Protein AF-A0A949UKS9-F1 (afdb_monomer_lite)

Sequence (169 aa):
MEDEPIAPLVGASVWENKLFEHLTHHAALEGEILAEYVSTAENTESKAMAYLVNLLVEDERRHHRYFHDLALSLKTDAELSSEDPVVPRLDFRKADSEELLAVTERLLQHEKDDAAELKDLRKEIRDLEDTTLWGLLVDIMIRDTEKHMEILKFVVHHAKPERHLFHKS

Foldseek 3Di:
DCDDQDDQADQADPVLNVLLCVLSVVLVVLVVVLVVLCVCLVPDPDPVSVVVSVVVSVVSVVVSVVSVQVSQQSRCVNVVPPDARSPHDDDLQVDPLVVQLVVLVVVLVVLVVVLVVLVVVLVVCVVCVVPDCVNVVSVVVNVVSVVSNVVSVVSNVSSDDDPPPPPDD

Structure (mmCIF, N/CA/C/O backbone):
data_AF-A0A949UKS9-F1
#
_entry.id   AF-A0A949UKS9-F1
#
loop_
_atom_site.group_PDB
_atom_site.id
_atom_site.type_symbol
_atom_site.label_atom_id
_atom_site.label_alt_id
_atom_site.label_comp_id
_atom_site.label_asym_id
_atom_site.label_entity_id
_atom_site.label_seq_id
_atom_site.pdbx_PDB_ins_code
_atom_site.Cartn_x
_atom_site.Cartn_y
_atom_site.Cartn_z
_atom_site.occupancy
_atom_site.B_iso_or_equiv
_atom_site.auth_seq_id
_atom_site.auth_comp_id
_atom_site.auth_asym_id
_atom_site.auth_atom_id
_atom_site.pdbx_PDB_model_num
ATOM 1 N N . MET A 1 1 ? 11.963 11.605 8.282 1.00 56.66 1 MET A N 1
ATOM 2 C CA . MET A 1 1 ? 12.389 10.971 7.022 1.00 56.66 1 MET A CA 1
ATOM 3 C C . MET A 1 1 ? 13.232 12.009 6.338 1.00 56.66 1 MET A C 1
ATOM 5 O O . MET A 1 1 ? 12.740 13.110 6.148 1.00 56.66 1 MET A O 1
ATOM 9 N N . GLU A 1 2 ? 14.504 11.715 6.127 1.00 56.03 2 GLU A N 1
ATOM 10 C CA . GLU A 1 2 ? 15.409 12.601 5.399 1.00 56.03 2 GLU A CA 1
ATOM 11 C C . GLU A 1 2 ? 15.761 11.868 4.111 1.00 56.03 2 GLU A C 1
ATOM 13 O O . GLU A 1 2 ? 16.813 11.244 4.013 1.00 56.03 2 GLU A O 1
ATOM 18 N N . ASP A 1 3 ? 14.821 11.861 3.167 1.00 65.38 3 ASP A N 1
ATOM 19 C CA . ASP A 1 3 ? 15.149 11.474 1.801 1.00 65.38 3 ASP A CA 1
ATOM 20 C C . ASP A 1 3 ? 15.895 12.659 1.177 1.00 65.38 3 ASP A C 1
ATOM 22 O O . ASP A 1 3 ? 15.483 13.818 1.321 1.00 65.38 3 ASP A O 1
ATOM 26 N N . GLU A 1 4 ? 17.048 12.397 0.557 1.00 70.88 4 GLU A N 1
ATOM 27 C CA . GLU A 1 4 ? 17.809 13.462 -0.091 1.00 70.88 4 GLU A CA 1
ATOM 28 C C . GLU A 1 4 ? 16.982 14.075 -1.232 1.00 70.88 4 GLU A C 1
ATOM 30 O O . GLU A 1 4 ? 16.359 13.348 -2.012 1.00 70.88 4 GLU A O 1
ATOM 35 N N . PRO A 1 5 ? 16.979 15.412 -1.378 1.00 76.00 5 PRO A N 1
ATOM 36 C CA . PRO A 1 5 ? 16.249 16.058 -2.455 1.00 76.00 5 PRO A CA 1
ATOM 37 C C . PRO A 1 5 ? 16.768 15.575 -3.814 1.00 76.00 5 PRO A C 1
ATOM 39 O O . PRO A 1 5 ? 17.945 15.743 -4.146 1.00 76.00 5 PRO A O 1
ATOM 42 N N . ILE A 1 6 ? 15.874 14.998 -4.622 1.00 82.88 6 ILE A N 1
ATOM 43 C CA . ILE A 1 6 ? 16.227 14.477 -5.944 1.00 82.88 6 ILE A CA 1
ATOM 44 C C . ILE A 1 6 ? 16.584 15.649 -6.866 1.00 82.88 6 ILE A C 1
ATOM 46 O O . ILE A 1 6 ? 15.793 16.572 -7.072 1.00 82.88 6 ILE A O 1
ATOM 50 N N . ALA A 1 7 ? 17.782 15.604 -7.452 1.00 84.88 7 ALA A N 1
ATOM 51 C CA . ALA A 1 7 ? 18.236 16.626 -8.388 1.00 84.88 7 ALA A CA 1
ATOM 52 C C . ALA A 1 7 ? 17.306 16.727 -9.620 1.00 84.88 7 ALA A C 1
ATOM 54 O O . ALA A 1 7 ? 16.853 15.685 -10.112 1.00 84.88 7 ALA A O 1
ATOM 55 N N . PRO A 1 8 ? 17.085 17.938 -10.176 1.00 85.56 8 PRO A N 1
ATOM 56 C CA . PRO A 1 8 ? 16.239 18.143 -11.352 1.00 85.56 8 PRO A CA 1
ATOM 57 C C . PRO A 1 8 ? 16.613 17.243 -12.533 1.00 85.56 8 PRO A C 1
ATOM 59 O O . PRO A 1 8 ? 17.776 16.854 -12.683 1.00 85.56 8 PRO A O 1
ATOM 62 N N . LEU A 1 9 ? 15.631 16.944 -13.383 1.00 88.56 9 LEU A N 1
ATOM 63 C CA . LEU A 1 9 ? 15.843 16.135 -14.580 1.00 88.56 9 LEU A CA 1
ATOM 64 C C . LEU A 1 9 ? 16.712 16.861 -15.615 1.00 88.56 9 LEU A C 1
ATOM 66 O O . LEU A 1 9 ? 16.484 18.033 -15.928 1.00 88.56 9 LEU A O 1
ATOM 70 N N . VAL A 1 10 ? 17.667 16.142 -16.207 1.00 87.12 10 VAL A N 1
ATOM 71 C CA . VAL A 1 10 ? 18.475 16.626 -17.337 1.00 87.12 10 VAL A CA 1
ATOM 72 C C . VAL A 1 10 ? 17.980 16.004 -18.642 1.00 87.12 10 VAL A C 1
ATOM 74 O O . VAL A 1 10 ? 17.824 14.797 -18.744 1.00 87.12 10 VAL A O 1
ATOM 77 N N . GLY A 1 11 ? 17.738 16.822 -19.671 1.00 83.06 11 GLY A N 1
ATOM 78 C CA . GLY A 1 11 ? 17.333 16.324 -20.997 1.00 83.06 11 GLY A CA 1
ATOM 79 C C . GLY A 1 11 ? 15.872 15.868 -21.115 1.00 83.06 11 GLY A C 1
ATOM 80 O O . GLY A 1 11 ? 15.457 15.458 -22.196 1.00 83.06 11 GLY A O 1
ATOM 81 N N . ALA A 1 12 ? 15.087 16.003 -20.044 1.00 85.75 12 ALA A N 1
ATOM 82 C CA . ALA A 1 12 ? 13.675 15.638 -19.995 1.00 85.75 12 ALA A CA 1
ATOM 83 C C . ALA A 1 12 ? 12.770 16.527 -20.865 1.00 85.75 12 ALA A C 1
ATOM 85 O O . ALA A 1 12 ? 12.950 17.744 -20.989 1.00 85.75 12 ALA A O 1
ATOM 86 N N . SER A 1 13 ? 11.716 15.916 -21.396 1.00 89.31 13 SER A N 1
ATOM 87 C CA . SER A 1 13 ? 10.590 16.589 -22.033 1.00 89.31 13 SER A CA 1
ATOM 88 C C . SER A 1 13 ? 9.799 17.459 -21.045 1.00 89.31 13 SER A C 1
ATOM 90 O O . SER A 1 13 ? 9.906 17.356 -19.822 1.00 89.31 13 SER A O 1
ATOM 92 N N . VAL A 1 14 ? 8.937 18.331 -21.578 1.00 88.88 14 VAL A N 1
ATOM 93 C CA . VAL A 1 14 ? 8.053 19.185 -20.759 1.00 88.88 14 VAL A CA 1
ATOM 94 C C . VAL A 1 14 ? 7.095 18.353 -19.901 1.00 88.88 14 VAL A C 1
ATOM 96 O O . VAL A 1 14 ? 6.750 18.761 -18.795 1.00 88.88 14 VAL A O 1
ATOM 99 N N . TRP A 1 15 ? 6.643 17.205 -20.407 1.00 92.50 15 TRP A N 1
ATOM 100 C CA . TRP A 1 15 ? 5.737 16.331 -19.668 1.00 92.50 15 TRP A CA 1
ATOM 101 C C . TRP A 1 15 ? 6.458 15.616 -18.517 1.00 92.50 15 TRP A C 1
ATOM 103 O O . TRP A 1 15 ? 5.952 15.646 -17.399 1.00 92.50 15 TRP A O 1
ATOM 113 N N . GLU A 1 16 ? 7.656 15.075 -18.757 1.00 90.69 16 GLU A N 1
ATOM 114 C CA . GLU A 1 16 ? 8.474 14.427 -17.717 1.00 90.69 16 GLU A CA 1
ATOM 115 C C . GLU A 1 16 ? 8.837 15.410 -16.602 1.00 90.69 16 GLU A C 1
ATOM 117 O O . GLU A 1 16 ? 8.679 15.085 -15.432 1.00 90.69 16 GLU A O 1
ATOM 122 N N . ASN A 1 17 ? 9.217 16.647 -16.943 1.00 90.00 17 ASN A N 1
ATOM 123 C CA . ASN A 1 17 ? 9.488 17.679 -15.939 1.00 90.00 17 ASN A CA 1
ATOM 124 C C . ASN A 1 17 ? 8.259 17.999 -15.074 1.00 90.00 17 ASN A C 1
ATOM 126 O O . ASN A 1 17 ? 8.383 18.105 -13.858 1.00 90.00 17 ASN A O 1
ATOM 130 N N . LYS A 1 18 ? 7.065 18.110 -15.675 1.00 90.94 18 LYS A N 1
ATOM 131 C CA . LYS A 1 18 ? 5.820 18.349 -14.922 1.00 90.94 18 LYS A CA 1
ATOM 132 C C . LYS A 1 18 ? 5.459 17.182 -14.011 1.00 90.94 18 LYS A C 1
ATOM 134 O O . LYS A 1 18 ? 4.993 17.400 -12.897 1.00 90.94 18 LYS A O 1
ATOM 139 N N . LEU A 1 19 ? 5.638 15.953 -14.492 1.00 91.31 19 LEU A N 1
ATOM 140 C CA . LEU A 1 19 ? 5.386 14.763 -13.690 1.00 91.31 19 LEU A CA 1
ATOM 141 C C . LEU A 1 19 ? 6.377 14.684 -12.522 1.00 91.31 19 LEU A C 1
ATOM 143 O O . LEU A 1 19 ? 5.959 14.486 -11.388 1.00 91.31 19 LEU A O 1
ATOM 147 N N . PHE A 1 20 ? 7.663 14.914 -12.779 1.00 91.75 20 PHE A N 1
ATOM 148 C CA . PHE A 1 20 ? 8.707 14.933 -11.758 1.00 91.75 20 PHE A CA 1
ATOM 149 C C . PHE A 1 20 ? 8.462 16.000 -10.688 1.00 91.75 20 PHE A C 1
ATOM 151 O O . PHE A 1 20 ? 8.540 15.708 -9.496 1.00 91.75 20 PHE A O 1
ATOM 158 N N . GLU A 1 21 ? 8.109 17.220 -11.099 1.00 91.19 21 GLU A N 1
ATOM 159 C CA . GLU A 1 21 ? 7.740 18.299 -10.180 1.00 91.19 21 GLU A CA 1
ATOM 160 C C . GLU A 1 21 ? 6.537 17.898 -9.319 1.00 91.19 21 GLU A C 1
ATOM 162 O O . GLU A 1 21 ? 6.561 18.086 -8.108 1.00 91.19 21 GLU A O 1
ATOM 167 N N . HIS A 1 22 ? 5.512 17.278 -9.909 1.00 90.56 22 HIS A N 1
ATOM 168 C CA . HIS A 1 22 ? 4.351 16.816 -9.154 1.00 90.56 22 HIS A CA 1
ATOM 169 C C . HIS A 1 22 ? 4.709 15.749 -8.107 1.00 90.56 22 HIS A C 1
ATOM 171 O O . HIS A 1 22 ? 4.292 15.874 -6.957 1.00 90.56 22 HIS A O 1
ATOM 177 N N . LEU A 1 23 ? 5.497 14.735 -8.483 1.00 90.69 23 LEU A N 1
ATOM 178 C CA . LEU A 1 23 ? 5.912 13.650 -7.583 1.00 90.69 23 LEU A CA 1
ATOM 179 C C . LEU A 1 23 ? 6.774 14.178 -6.423 1.00 90.69 23 LEU A C 1
ATOM 181 O O . LEU A 1 23 ? 6.521 13.857 -5.263 1.00 90.69 23 LEU A O 1
ATOM 185 N N . THR A 1 24 ? 7.760 15.025 -6.727 1.00 87.62 24 THR A N 1
ATOM 186 C CA . THR A 1 24 ? 8.683 15.587 -5.723 1.00 87.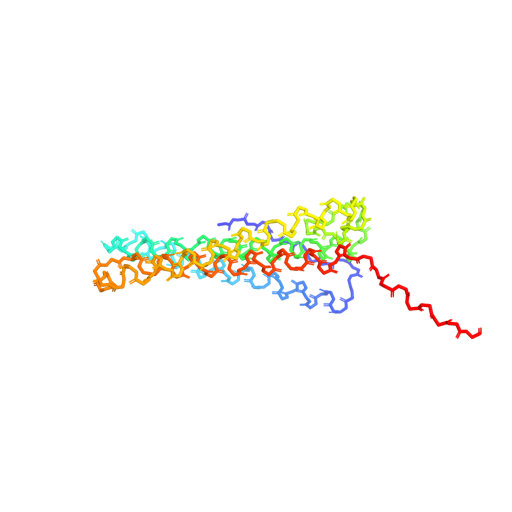62 24 THR A CA 1
ATOM 187 C C . THR A 1 24 ? 8.013 16.624 -4.823 1.00 87.62 24 THR A C 1
ATOM 189 O O . THR A 1 24 ? 8.286 16.661 -3.624 1.00 87.62 24 THR A O 1
ATOM 192 N N . HIS A 1 25 ? 7.094 17.431 -5.360 1.00 86.62 25 HIS A N 1
ATOM 193 C CA . HIS A 1 25 ? 6.316 18.377 -4.564 1.00 86.62 25 HIS A CA 1
ATOM 194 C C . HIS A 1 25 ? 5.372 17.666 -3.591 1.00 86.62 25 HIS A C 1
ATOM 196 O O . HIS A 1 25 ? 5.279 18.068 -2.434 1.00 86.62 25 HIS A O 1
ATOM 202 N N . HIS A 1 26 ? 4.699 16.600 -4.037 1.00 82.56 26 HIS A N 1
ATOM 203 C CA . HIS A 1 26 ? 3.818 15.815 -3.174 1.00 82.56 26 HIS A CA 1
ATOM 204 C C . HIS A 1 26 ? 4.592 15.187 -2.010 1.00 82.56 26 HIS A C 1
ATOM 206 O O . HIS A 1 26 ? 4.227 15.396 -0.856 1.00 82.56 26 HIS A O 1
ATOM 212 N N . ALA A 1 27 ? 5.720 14.533 -2.309 1.00 79.81 27 ALA A N 1
ATOM 213 C CA . ALA A 1 27 ? 6.590 13.940 -1.299 1.00 79.81 27 ALA A CA 1
ATOM 214 C C . ALA A 1 27 ? 7.070 14.974 -0.258 1.00 79.81 27 ALA A C 1
ATOM 216 O O . ALA A 1 27 ? 7.097 14.684 0.938 1.00 79.81 27 ALA A O 1
ATOM 217 N N . ALA A 1 28 ? 7.403 16.197 -0.686 1.00 79.25 28 ALA A N 1
ATOM 218 C CA . ALA A 1 28 ? 7.820 17.265 0.223 1.00 79.25 28 ALA A CA 1
ATOM 219 C C . ALA A 1 28 ? 6.689 17.729 1.163 1.00 79.25 28 ALA A C 1
ATOM 221 O O . ALA A 1 28 ? 6.927 17.901 2.359 1.00 79.25 28 ALA A O 1
ATOM 222 N N . LEU A 1 29 ? 5.465 17.900 0.648 1.00 79.94 29 LEU A N 1
ATOM 223 C CA . LEU A 1 29 ? 4.307 18.323 1.448 1.00 79.94 29 LEU A CA 1
ATOM 224 C C . LEU A 1 29 ? 3.872 17.266 2.473 1.00 79.94 29 LEU A C 1
ATOM 226 O O . LEU A 1 29 ? 3.506 17.611 3.597 1.00 79.94 29 LEU A O 1
ATOM 230 N N . GLU A 1 30 ? 3.935 15.982 2.114 1.00 78.38 30 GLU A N 1
ATOM 231 C CA . GLU A 1 30 ? 3.616 14.880 3.032 1.00 78.38 30 GLU A CA 1
ATOM 232 C C . GLU A 1 30 ? 4.521 14.890 4.274 1.00 78.38 30 GLU A C 1
ATOM 234 O O . GLU A 1 30 ? 4.062 14.603 5.381 1.00 78.38 30 GLU A O 1
ATOM 239 N N . GLY A 1 31 ? 5.793 15.281 4.123 1.00 73.88 31 GLY A N 1
ATOM 240 C CA . GLY A 1 31 ? 6.743 15.373 5.234 1.00 73.88 31 GLY A CA 1
ATOM 241 C C . GLY A 1 31 ? 6.323 16.361 6.329 1.00 73.88 31 GLY A C 1
ATOM 242 O O . GLY A 1 31 ? 6.536 16.087 7.513 1.00 73.88 31 GLY A O 1
ATOM 243 N N . GLU A 1 32 ? 5.689 17.476 5.955 1.00 75.56 32 GLU A N 1
ATOM 244 C CA . GLU A 1 32 ? 5.207 18.491 6.901 1.00 75.56 32 GLU A CA 1
ATOM 245 C C . GLU A 1 32 ? 4.006 17.980 7.710 1.00 75.56 32 GLU A C 1
ATOM 247 O O . GLU A 1 32 ? 3.987 18.096 8.937 1.00 75.56 32 GLU A O 1
ATOM 252 N N . ILE A 1 33 ? 3.042 17.340 7.042 1.00 80.12 33 ILE A N 1
ATOM 253 C CA . ILE A 1 33 ? 1.844 16.769 7.681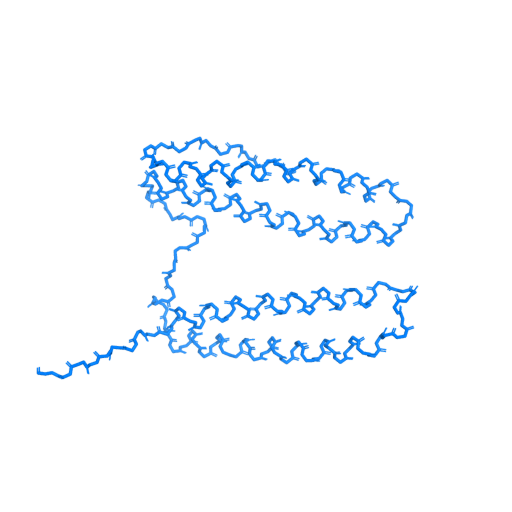 1.00 80.12 33 ILE A CA 1
ATOM 254 C C . ILE A 1 33 ? 2.220 15.585 8.585 1.00 80.12 33 ILE A C 1
ATOM 256 O O . ILE A 1 33 ? 1.678 15.419 9.680 1.00 80.12 33 ILE A O 1
ATOM 260 N N . LEU A 1 34 ? 3.200 14.776 8.179 1.00 82.81 34 LEU A N 1
ATOM 261 C CA . LEU A 1 34 ? 3.647 13.627 8.962 1.00 82.81 34 LEU A CA 1
ATOM 262 C C . LEU A 1 34 ? 4.250 14.035 10.314 1.00 82.81 34 LEU A C 1
ATOM 264 O O . LEU A 1 34 ? 4.070 13.325 11.305 1.00 82.81 34 LEU A O 1
ATOM 268 N N . ALA A 1 35 ? 4.939 15.178 10.376 1.00 84.94 35 ALA A N 1
ATOM 269 C CA . ALA A 1 35 ? 5.469 15.708 11.631 1.00 84.94 35 ALA A CA 1
ATOM 270 C C . ALA A 1 35 ? 4.344 16.058 12.622 1.00 84.94 35 ALA A C 1
ATOM 272 O O . ALA A 1 35 ? 4.476 15.805 13.823 1.00 84.94 35 ALA A O 1
ATOM 273 N N . GLU A 1 36 ? 3.218 16.576 12.125 1.00 87.38 36 GLU A N 1
ATOM 274 C CA . GLU A 1 36 ? 2.032 16.860 12.937 1.00 87.38 36 GLU A CA 1
ATOM 275 C C . GLU A 1 36 ? 1.394 15.573 13.478 1.00 87.38 36 GLU A C 1
ATOM 277 O O . GLU A 1 36 ? 1.082 15.494 14.672 1.00 87.38 36 GLU A O 1
ATOM 282 N N . TYR A 1 37 ? 1.270 14.531 12.649 1.00 89.56 37 TYR A N 1
ATOM 283 C CA . TYR A 1 37 ? 0.790 13.224 13.102 1.00 89.56 37 TYR A CA 1
ATOM 284 C C . TYR A 1 37 ? 1.701 12.616 14.172 1.00 89.56 37 TYR A C 1
ATOM 286 O O . TYR A 1 37 ? 1.220 12.232 15.238 1.00 89.56 37 TYR A O 1
ATOM 294 N N . VAL A 1 38 ? 3.018 12.583 13.948 1.00 89.50 38 VAL A N 1
ATOM 295 C CA . VAL A 1 38 ? 3.969 12.039 14.933 1.00 89.50 38 VAL A CA 1
ATOM 296 C C . VAL A 1 38 ? 3.876 12.799 16.258 1.00 89.50 38 VAL A C 1
ATOM 298 O O . VAL A 1 38 ? 3.686 12.182 17.304 1.00 89.50 38 VAL A O 1
ATOM 301 N N . SER A 1 39 ? 3.897 14.133 16.213 1.00 92.06 39 SER A N 1
ATOM 302 C CA . SER A 1 39 ? 3.744 14.969 17.409 1.00 92.06 39 SER A CA 1
ATOM 303 C C . SER A 1 39 ? 2.419 14.704 18.134 1.00 92.06 39 SER A C 1
ATOM 305 O O . SER A 1 39 ? 2.380 14.611 19.362 1.00 92.06 39 SER A O 1
ATOM 307 N N . THR A 1 40 ? 1.324 14.520 17.393 1.00 91.75 40 THR A N 1
ATOM 308 C CA . THR A 1 40 ? 0.011 14.196 17.968 1.00 91.75 40 THR A CA 1
ATOM 309 C C . THR A 1 40 ? 0.029 12.845 18.685 1.00 91.75 40 THR A C 1
ATOM 311 O O . THR A 1 40 ? -0.516 12.732 19.784 1.00 91.75 40 THR A O 1
ATOM 314 N N . ALA A 1 41 ? 0.665 11.826 18.100 1.00 92.38 41 ALA A N 1
ATOM 315 C CA . ALA A 1 41 ? 0.776 10.502 18.708 1.00 92.38 41 ALA A CA 1
ATOM 316 C C . ALA A 1 41 ? 1.643 10.503 19.977 1.00 92.38 41 ALA A C 1
ATOM 318 O O . ALA A 1 41 ? 1.323 9.796 20.931 1.00 92.38 41 ALA A O 1
ATOM 319 N N . GLU A 1 42 ? 2.714 11.299 20.003 1.00 92.94 42 GLU A N 1
ATOM 320 C CA . GLU A 1 42 ? 3.635 11.394 21.143 1.00 92.94 42 GLU A CA 1
ATOM 321 C C . GLU A 1 42 ? 3.053 12.180 22.325 1.00 92.94 42 GLU A C 1
ATOM 323 O O . GLU A 1 42 ? 3.339 11.861 23.479 1.00 92.94 42 GLU A O 1
ATOM 328 N N . ASN A 1 43 ? 2.226 13.194 22.051 1.00 95.25 43 ASN A N 1
ATOM 329 C CA . ASN A 1 43 ? 1.734 14.123 23.072 1.00 95.25 43 ASN A CA 1
ATOM 330 C C . ASN A 1 43 ? 0.311 13.825 23.571 1.00 95.25 43 ASN A C 1
ATOM 332 O O . ASN A 1 43 ? -0.169 14.489 24.490 1.00 95.25 43 ASN A O 1
ATOM 336 N N . THR A 1 44 ? -0.396 12.858 22.981 1.00 95.19 44 THR A N 1
ATOM 3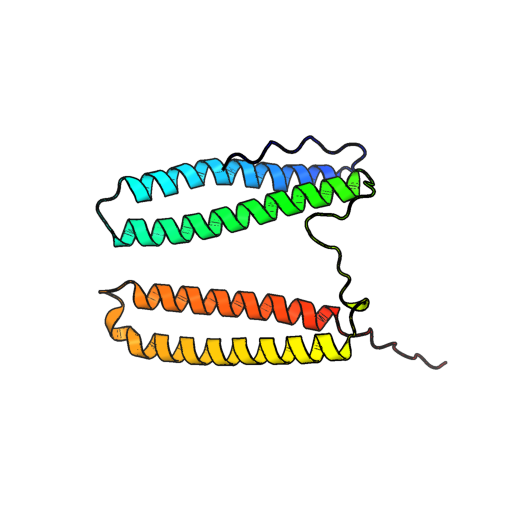37 C CA . THR A 1 44 ? -1.757 12.508 23.411 1.00 95.19 44 THR A CA 1
ATOM 338 C C . THR A 1 44 ? -1.763 11.554 24.608 1.00 95.19 44 THR A C 1
ATOM 340 O O . THR A 1 44 ? -1.035 10.566 24.650 1.00 95.19 44 THR A O 1
ATOM 343 N N . GLU A 1 45 ? -2.651 11.791 25.577 1.00 95.75 45 GLU A N 1
ATOM 344 C CA . GLU A 1 45 ? -2.898 10.846 26.679 1.00 95.75 45 GLU A CA 1
ATOM 345 C C . GLU A 1 45 ? -3.778 9.655 26.245 1.00 95.75 45 GLU A C 1
ATOM 347 O O . GLU A 1 45 ? -3.850 8.626 26.926 1.00 95.75 45 GLU A O 1
ATOM 352 N N . SER A 1 46 ? -4.460 9.769 25.098 1.00 96.69 46 SER A N 1
ATOM 353 C CA . SER A 1 46 ? -5.331 8.717 24.577 1.00 96.69 46 SER A CA 1
ATOM 354 C C . SER A 1 46 ? -4.522 7.652 23.841 1.00 96.69 46 SER A C 1
ATOM 356 O O . SER A 1 46 ? -4.107 7.838 22.698 1.00 96.69 46 SER A O 1
ATOM 358 N N . LYS A 1 47 ? -4.373 6.476 24.461 1.00 94.81 47 LYS A N 1
ATOM 359 C CA . LYS A 1 47 ? -3.706 5.317 23.838 1.00 94.81 47 LYS A CA 1
ATOM 360 C C . LYS A 1 47 ? -4.358 4.892 22.521 1.00 94.81 47 LYS A C 1
ATOM 362 O O . LYS A 1 47 ? -3.659 4.469 21.609 1.00 94.81 47 LYS A O 1
ATOM 367 N N . ALA A 1 48 ? -5.684 5.009 22.425 1.00 93.75 48 ALA A N 1
ATOM 368 C CA . ALA A 1 48 ? -6.414 4.703 21.200 1.00 93.75 48 ALA A CA 1
ATOM 369 C C . ALA A 1 48 ? -6.062 5.697 20.084 1.00 93.75 48 ALA A C 1
ATOM 371 O O . ALA A 1 48 ? -5.790 5.277 18.965 1.00 93.75 48 ALA A O 1
ATOM 372 N N . MET A 1 49 ? -5.992 6.995 20.401 1.00 93.81 49 MET A N 1
ATOM 373 C CA . MET A 1 49 ? -5.580 8.017 19.435 1.00 93.81 49 MET A CA 1
ATOM 374 C C . MET A 1 49 ? -4.135 7.797 18.983 1.00 93.81 49 MET A C 1
ATOM 376 O O . MET A 1 49 ? -3.881 7.745 17.786 1.00 93.81 49 MET A O 1
ATOM 380 N N . ALA A 1 50 ? -3.205 7.596 19.922 1.00 96.12 50 ALA A N 1
ATOM 381 C CA . ALA A 1 50 ? -1.807 7.322 19.594 1.00 96.12 50 ALA A CA 1
ATOM 382 C C . ALA A 1 50 ? -1.670 6.094 18.681 1.00 96.12 50 ALA A C 1
ATOM 384 O O . ALA A 1 50 ? -0.912 6.116 17.716 1.00 96.12 50 ALA A O 1
ATOM 385 N N . TYR A 1 51 ? -2.429 5.031 18.952 1.00 95.69 51 TYR A N 1
ATOM 386 C CA . TYR A 1 51 ? -2.428 3.831 18.122 1.00 95.69 51 TYR A CA 1
ATOM 387 C C . TYR A 1 51 ? -2.918 4.111 16.692 1.00 95.69 51 TYR A C 1
ATOM 389 O O . TYR A 1 51 ? -2.229 3.766 15.738 1.00 95.69 51 TYR A O 1
ATOM 397 N N . LEU A 1 52 ? -4.063 4.784 16.532 1.00 95.31 52 LEU A N 1
ATOM 398 C CA . LEU A 1 52 ? -4.618 5.089 15.208 1.00 95.31 52 LEU A CA 1
ATOM 399 C C . LEU A 1 52 ? -3.732 6.036 14.400 1.00 95.31 52 LEU A C 1
ATOM 401 O O . LEU A 1 52 ? -3.546 5.832 13.205 1.00 95.31 52 LEU A O 1
ATOM 405 N N . VAL A 1 53 ? -3.155 7.049 15.045 1.00 95.31 53 VAL A N 1
ATOM 406 C CA . VAL A 1 53 ? -2.242 7.974 14.368 1.00 95.31 53 VAL A CA 1
ATOM 407 C C . VAL A 1 53 ? -0.980 7.253 13.899 1.00 95.31 53 VAL A C 1
ATOM 409 O O . VAL A 1 53 ? -0.506 7.526 12.802 1.00 95.31 53 VAL A O 1
ATOM 412 N N . ASN A 1 54 ? -0.465 6.288 14.665 1.00 94.44 54 ASN A N 1
ATOM 413 C CA . ASN A 1 54 ? 0.676 5.490 14.219 1.00 94.44 54 ASN A CA 1
ATOM 414 C C . ASN A 1 54 ? 0.355 4.635 12.981 1.00 94.44 54 ASN A C 1
ATOM 416 O O . ASN A 1 54 ? 1.206 4.546 12.101 1.00 94.44 54 ASN A O 1
ATOM 420 N N . LEU A 1 55 ? -0.864 4.088 12.860 1.00 94.94 55 LEU A N 1
ATOM 421 C CA . LEU A 1 55 ? -1.291 3.399 11.631 1.00 94.94 55 LEU A CA 1
ATOM 422 C C . LEU A 1 55 ? -1.272 4.345 10.420 1.00 94.94 55 LEU A C 1
ATOM 424 O O . LEU A 1 55 ? -0.748 3.991 9.369 1.00 94.94 55 LEU A O 1
ATOM 428 N N . LEU A 1 56 ? -1.774 5.574 10.584 1.00 92.69 56 LEU A N 1
ATOM 429 C CA . LEU A 1 56 ? -1.730 6.582 9.519 1.00 92.69 56 LEU A CA 1
ATOM 430 C C . LEU A 1 56 ? -0.287 6.937 9.144 1.00 92.69 56 LEU A C 1
ATOM 432 O O . LEU A 1 56 ? 0.050 6.981 7.968 1.00 92.69 56 LEU A O 1
ATOM 436 N N . VAL A 1 57 ? 0.596 7.125 10.128 1.00 92.12 57 VAL A N 1
ATOM 437 C CA . VAL A 1 57 ? 2.018 7.415 9.878 1.00 92.12 57 VAL A CA 1
ATOM 438 C C . VAL A 1 57 ? 2.696 6.288 9.091 1.00 92.12 57 VAL A C 1
ATOM 440 O O . VAL A 1 57 ? 3.548 6.565 8.246 1.00 92.12 57 VAL A O 1
ATOM 443 N N . GLU A 1 58 ? 2.355 5.025 9.347 1.00 92.12 58 GLU A N 1
ATOM 444 C CA . GLU A 1 58 ? 2.872 3.889 8.573 1.00 92.12 58 GLU A CA 1
ATOM 445 C C . GLU A 1 58 ? 2.414 3.927 7.110 1.00 92.12 58 GLU A C 1
ATOM 447 O O . GLU A 1 58 ? 3.231 3.705 6.207 1.00 92.12 58 GLU A O 1
ATOM 452 N N . ASP A 1 59 ? 1.144 4.257 6.873 1.00 90.94 59 ASP A N 1
ATOM 453 C CA . ASP A 1 59 ? 0.587 4.400 5.529 1.00 90.94 59 ASP A CA 1
ATOM 454 C C . ASP A 1 59 ? 1.214 5.577 4.771 1.00 90.94 59 ASP A C 1
ATOM 456 O O . ASP A 1 59 ? 1.684 5.393 3.647 1.00 90.94 59 ASP A O 1
ATOM 460 N N . GLU A 1 60 ? 1.329 6.747 5.400 1.00 89.69 60 GLU A N 1
ATOM 461 C CA . GLU A 1 60 ? 1.947 7.929 4.788 1.00 89.69 60 GLU A CA 1
ATOM 462 C C . GLU A 1 60 ? 3.432 7.699 4.473 1.00 89.69 60 GLU A C 1
ATOM 464 O O . GLU A 1 60 ? 3.913 8.046 3.397 1.00 89.69 60 GLU A O 1
ATOM 469 N N . ARG A 1 61 ? 4.175 7.005 5.349 1.00 88.44 61 ARG A N 1
ATOM 470 C CA . ARG A 1 61 ? 5.559 6.581 5.052 1.00 88.44 61 ARG A CA 1
ATOM 471 C C . ARG A 1 61 ? 5.632 5.679 3.826 1.00 88.44 61 ARG A C 1
ATOM 473 O O . ARG A 1 61 ? 6.602 5.731 3.071 1.00 88.44 61 ARG A O 1
ATOM 480 N N . ARG A 1 62 ? 4.646 4.799 3.643 1.00 90.25 62 ARG A N 1
ATOM 481 C CA . ARG A 1 62 ? 4.578 3.922 2.471 1.00 90.25 62 ARG A CA 1
ATOM 482 C C . ARG A 1 62 ? 4.247 4.719 1.208 1.00 90.25 62 ARG A C 1
ATOM 484 O O . ARG A 1 62 ? 4.896 4.471 0.197 1.00 90.25 62 ARG A O 1
ATOM 491 N N . HIS A 1 63 ? 3.303 5.657 1.265 1.00 90.25 63 HIS A N 1
ATOM 492 C CA . HIS A 1 63 ? 2.956 6.526 0.135 1.00 90.25 63 HIS A CA 1
ATOM 493 C C . HIS A 1 63 ? 4.134 7.402 -0.291 1.00 90.25 63 HIS A C 1
ATOM 495 O O . HIS A 1 63 ? 4.497 7.383 -1.468 1.00 90.25 63 HIS A O 1
ATOM 501 N N . HIS A 1 64 ? 4.811 8.032 0.670 1.00 88.19 64 HIS A N 1
ATOM 502 C CA . HIS A 1 64 ? 6.006 8.836 0.431 1.00 88.19 64 HIS A CA 1
ATOM 503 C C . HIS A 1 64 ? 7.072 8.067 -0.359 1.00 88.19 64 HIS A C 1
ATOM 505 O O . HIS A 1 64 ? 7.562 8.540 -1.385 1.00 88.19 64 HIS A O 1
ATOM 511 N N . ARG A 1 65 ? 7.365 6.823 0.058 1.00 89.38 65 ARG A N 1
ATOM 512 C CA . ARG A 1 65 ? 8.307 5.953 -0.664 1.00 89.38 65 ARG A CA 1
ATOM 513 C C . ARG A 1 65 ? 7.874 5.686 -2.101 1.00 89.38 65 ARG A C 1
ATOM 515 O O . ARG A 1 65 ? 8.711 5.734 -2.989 1.00 89.38 65 ARG A O 1
ATOM 522 N N . TYR A 1 66 ? 6.586 5.451 -2.357 1.00 91.56 66 TYR A N 1
ATOM 523 C CA . TYR A 1 66 ? 6.110 5.247 -3.728 1.00 91.56 66 TYR A CA 1
ATOM 524 C C . TYR A 1 66 ? 6.318 6.483 -4.606 1.00 91.56 66 TYR A C 1
ATOM 526 O O . TYR A 1 66 ? 6.767 6.344 -5.743 1.00 91.56 66 TYR A O 1
ATOM 534 N N . PHE A 1 67 ? 6.046 7.687 -4.098 1.00 91.50 67 PHE A N 1
ATOM 535 C CA . PHE A 1 67 ? 6.303 8.925 -4.841 1.00 91.50 67 PHE A CA 1
ATOM 536 C C . PHE A 1 67 ? 7.790 9.129 -5.126 1.00 91.50 67 PHE A C 1
ATOM 538 O O . PHE A 1 67 ? 8.162 9.468 -6.254 1.00 91.50 67 PHE A O 1
ATOM 545 N N . HIS A 1 68 ? 8.634 8.877 -4.128 1.00 90.12 68 HIS A N 1
ATOM 546 C CA . HIS A 1 68 ? 10.081 8.967 -4.261 1.00 90.12 68 HIS A CA 1
ATOM 547 C C . HIS A 1 68 ? 10.628 7.957 -5.285 1.00 90.12 68 HIS A C 1
ATOM 549 O O . HIS A 1 68 ? 11.341 8.340 -6.215 1.00 90.12 68 HIS A O 1
ATOM 555 N N . ASP A 1 69 ? 10.225 6.687 -5.193 1.00 93.25 69 ASP A N 1
ATOM 556 C CA . ASP A 1 69 ? 10.648 5.626 -6.113 1.00 93.25 69 ASP A CA 1
ATOM 557 C C . ASP A 1 69 ? 10.201 5.913 -7.555 1.00 93.25 69 ASP A C 1
ATOM 559 O O . ASP A 1 69 ? 10.960 5.692 -8.505 1.00 93.25 69 ASP A O 1
ATOM 563 N N . LEU A 1 70 ? 8.993 6.457 -7.740 1.00 94.31 70 LEU A N 1
ATOM 564 C CA . LEU A 1 70 ? 8.504 6.896 -9.049 1.00 94.31 70 LEU A CA 1
ATOM 565 C C . LEU A 1 70 ? 9.336 8.055 -9.609 1.00 94.31 70 LEU A C 1
ATOM 567 O O . LEU A 1 70 ? 9.676 8.039 -10.792 1.00 94.31 70 LEU A O 1
ATOM 571 N N . ALA A 1 71 ? 9.691 9.041 -8.781 1.00 92.44 71 ALA A N 1
ATOM 572 C CA . ALA A 1 71 ? 10.509 10.174 -9.206 1.00 92.44 71 ALA A CA 1
ATOM 573 C C . ALA A 1 71 ? 11.930 9.739 -9.602 1.00 92.44 71 ALA A C 1
ATOM 575 O O . ALA A 1 71 ? 12.439 10.180 -10.636 1.00 92.44 71 ALA A O 1
ATOM 576 N N . LEU A 1 72 ? 12.545 8.830 -8.836 1.00 92.44 72 LEU A N 1
ATOM 577 C CA . LEU A 1 72 ? 13.839 8.236 -9.180 1.00 92.44 72 LEU A CA 1
ATOM 578 C C . LEU A 1 72 ? 13.772 7.434 -10.481 1.00 92.44 72 LEU A C 1
ATOM 580 O O . LEU A 1 72 ? 14.627 7.593 -11.346 1.00 92.44 72 LEU A O 1
ATOM 584 N N . SER A 1 73 ? 12.732 6.621 -10.656 1.00 93.75 73 SER A N 1
ATOM 585 C CA . SER A 1 73 ? 12.549 5.811 -11.869 1.00 93.75 73 SER A CA 1
ATOM 586 C C . SER A 1 73 ? 12.369 6.678 -13.112 1.00 93.75 73 SER A C 1
ATOM 588 O O . SER A 1 73 ? 12.998 6.429 -14.139 1.00 93.75 73 SER A O 1
ATOM 590 N N . LEU A 1 74 ? 11.575 7.747 -12.996 1.00 92.75 74 LEU A N 1
ATOM 591 C CA . LEU A 1 74 ? 11.397 8.734 -14.056 1.00 92.75 74 LEU A CA 1
ATOM 592 C C . LEU A 1 74 ? 12.716 9.426 -14.413 1.00 92.75 74 LEU A C 1
ATOM 594 O O . LEU A 1 74 ? 12.969 9.681 -15.588 1.00 92.75 74 LEU A O 1
ATOM 598 N N . LYS A 1 75 ? 13.566 9.710 -13.420 1.00 91.69 75 LYS A N 1
ATOM 599 C CA . LYS A 1 75 ? 14.898 10.274 -13.653 1.00 91.69 75 LYS A CA 1
ATOM 600 C C . LYS A 1 75 ? 15.799 9.310 -14.416 1.00 91.69 75 LYS A C 1
ATOM 602 O O . LYS A 1 75 ? 16.387 9.718 -15.413 1.00 91.69 75 LYS A O 1
ATOM 607 N N . THR A 1 76 ? 15.856 8.044 -14.000 1.00 91.81 76 THR A N 1
ATOM 608 C CA . THR A 1 76 ? 16.606 6.991 -14.703 1.00 91.81 76 THR A CA 1
ATOM 609 C C . THR A 1 76 ? 16.190 6.896 -16.172 1.00 91.81 76 THR A C 1
ATOM 611 O O . THR A 1 76 ? 17.053 6.861 -17.051 1.00 91.81 76 THR A O 1
ATOM 614 N N . ASP A 1 77 ? 14.881 6.909 -16.440 1.00 89.44 77 ASP A N 1
ATOM 615 C CA . ASP A 1 77 ? 14.329 6.840 -17.795 1.00 89.44 77 ASP A CA 1
ATOM 616 C C . ASP A 1 77 ? 14.639 8.099 -18.621 1.00 89.44 77 ASP A C 1
ATOM 618 O O . ASP A 1 77 ? 15.127 7.993 -19.749 1.00 89.44 77 ASP A O 1
ATOM 622 N N . ALA A 1 78 ? 14.399 9.289 -18.063 1.00 89.50 78 ALA A N 1
ATOM 623 C CA . ALA A 1 78 ? 14.584 10.560 -18.763 1.00 89.50 78 ALA A CA 1
ATOM 624 C C . ALA A 1 78 ? 16.058 10.855 -19.085 1.00 89.50 78 ALA A C 1
ATOM 626 O O . ALA A 1 78 ? 16.368 11.421 -20.134 1.00 89.50 78 ALA A O 1
ATOM 627 N N . GLU A 1 79 ? 16.975 10.456 -18.201 1.00 91.06 79 GLU A N 1
ATOM 628 C CA . GLU A 1 79 ? 18.417 10.682 -18.360 1.00 91.06 79 GLU A CA 1
ATOM 629 C C . GLU A 1 79 ? 19.112 9.564 -19.155 1.00 91.06 79 GLU A C 1
ATOM 631 O O . GLU A 1 79 ? 20.328 9.614 -19.346 1.00 91.06 79 GLU A O 1
ATOM 636 N N . LEU A 1 80 ? 18.351 8.580 -19.659 1.00 84.75 80 LEU A N 1
ATOM 637 C CA . LEU A 1 80 ? 18.859 7.419 -20.400 1.00 84.75 80 LEU A CA 1
ATOM 638 C C . LEU A 1 80 ? 19.984 6.693 -19.644 1.00 84.75 80 LEU A C 1
ATOM 640 O O . LEU A 1 80 ? 20.976 6.259 -20.239 1.00 84.75 80 LEU A O 1
ATOM 644 N N . SER A 1 81 ? 19.833 6.581 -18.323 1.00 85.44 81 SER A N 1
ATOM 645 C CA . SER A 1 81 ? 20.789 5.864 -17.487 1.00 85.44 81 SER A CA 1
ATOM 646 C C . SER A 1 81 ? 20.836 4.384 -17.880 1.00 85.44 81 SER A C 1
ATOM 648 O O . SER A 1 81 ? 19.832 3.787 -18.270 1.00 85.44 81 SER A O 1
ATOM 650 N N . SER A 1 82 ? 22.020 3.776 -17.779 1.00 84.00 82 SER A N 1
ATOM 651 C CA . SER A 1 82 ? 22.202 2.335 -18.001 1.00 84.00 82 SER A CA 1
ATOM 652 C C . SER A 1 82 ? 21.719 1.476 -16.829 1.00 84.00 82 SER A C 1
ATOM 654 O O . SER A 1 82 ? 21.752 0.251 -16.926 1.00 84.00 82 SER A O 1
ATOM 656 N N . GLU A 1 83 ? 21.352 2.101 -15.712 1.00 88.06 83 GLU A N 1
ATOM 657 C CA . GLU A 1 83 ? 20.831 1.426 -14.525 1.00 88.06 83 GLU A CA 1
ATOM 658 C C . GLU A 1 83 ? 19.351 1.062 -14.696 1.00 88.06 83 GLU A C 1
ATOM 660 O O . GLU A 1 83 ? 18.607 1.708 -15.440 1.00 88.06 83 GLU A O 1
ATOM 665 N N . ASP A 1 84 ? 18.910 0.021 -13.991 1.00 88.44 84 ASP A N 1
ATOM 666 C CA . ASP A 1 84 ? 17.490 -0.305 -13.929 1.00 88.44 84 ASP A CA 1
ATOM 667 C C . ASP A 1 84 ? 16.750 0.696 -13.021 1.00 88.44 84 ASP A C 1
ATOM 669 O O . ASP A 1 84 ? 17.278 1.093 -11.979 1.00 88.44 84 ASP A O 1
ATOM 673 N N . PRO A 1 85 ? 15.528 1.123 -13.393 1.00 92.12 85 PRO A N 1
ATOM 674 C CA . PRO A 1 85 ? 14.719 1.991 -12.550 1.00 92.12 85 PRO A CA 1
ATOM 675 C C . PRO A 1 85 ? 14.324 1.275 -11.254 1.00 92.12 85 PRO A C 1
ATOM 677 O O . PRO A 1 85 ? 14.116 0.061 -11.238 1.00 92.12 85 PRO A O 1
ATOM 680 N N . VAL A 1 86 ? 14.176 2.050 -10.176 1.00 93.25 86 VAL A N 1
ATOM 681 C CA . VAL A 1 86 ? 13.789 1.540 -8.848 1.00 93.25 86 VAL A CA 1
ATOM 682 C C . VAL A 1 86 ? 12.425 0.850 -8.900 1.00 93.25 86 VAL A C 1
ATOM 684 O O . VAL A 1 86 ? 12.258 -0.241 -8.360 1.00 93.25 86 VAL A O 1
ATOM 687 N N . VAL A 1 87 ? 11.464 1.463 -9.593 1.00 93.88 87 VAL A N 1
ATOM 688 C CA . VAL A 1 87 ? 10.188 0.850 -9.959 1.00 93.88 87 VAL A CA 1
ATOM 689 C C . VAL A 1 87 ? 10.416 0.031 -11.231 1.00 93.88 87 VAL A C 1
ATOM 691 O O . VAL A 1 87 ? 10.676 0.611 -12.290 1.00 93.88 87 VAL A O 1
ATOM 694 N N . PRO A 1 88 ? 10.316 -1.310 -11.168 1.00 91.56 88 PRO A N 1
ATOM 695 C CA . PRO A 1 88 ? 10.652 -2.156 -12.303 1.00 91.56 88 PRO A CA 1
ATOM 696 C C . PRO A 1 88 ? 9.724 -1.932 -13.496 1.00 91.56 88 PRO A C 1
ATOM 698 O O . PRO A 1 88 ? 8.517 -1.717 -13.355 1.00 91.56 88 PRO A O 1
ATOM 701 N N . ARG A 1 89 ? 10.280 -2.072 -14.702 1.00 89.12 89 ARG A N 1
ATOM 702 C CA . ARG A 1 89 ? 9.479 -2.143 -15.930 1.00 89.12 89 ARG A CA 1
ATOM 703 C C . ARG A 1 89 ? 8.711 -3.462 -15.968 1.00 89.12 89 ARG A C 1
ATOM 705 O O . ARG A 1 89 ? 9.170 -4.476 -15.450 1.00 89.12 89 ARG A O 1
ATOM 712 N N . LEU A 1 90 ? 7.562 -3.465 -16.639 1.00 88.19 90 LEU A N 1
ATOM 713 C CA . LEU A 1 90 ? 6.750 -4.671 -16.792 1.00 88.19 90 LEU A CA 1
ATOM 714 C C . LEU A 1 90 ? 7.504 -5.722 -17.612 1.00 88.19 90 LEU A C 1
ATOM 716 O O . LEU A 1 90 ? 7.644 -5.589 -18.828 1.00 88.19 90 LEU A O 1
ATOM 720 N N . ASP A 1 91 ? 7.957 -6.785 -16.954 1.00 86.44 91 ASP A N 1
ATOM 721 C CA . ASP A 1 91 ? 8.684 -7.874 -17.601 1.00 86.44 91 ASP A CA 1
ATOM 722 C C . ASP A 1 91 ? 8.162 -9.271 -17.244 1.00 86.44 91 ASP A C 1
ATOM 724 O O . ASP A 1 91 ? 8.831 -10.269 -17.500 1.00 86.44 91 ASP A O 1
ATOM 728 N N . PHE A 1 92 ? 6.906 -9.357 -16.790 1.00 81.12 92 PHE A N 1
ATOM 729 C CA . PHE A 1 92 ? 6.203 -10.611 -16.480 1.00 81.12 92 PHE A CA 1
ATOM 730 C C . PHE A 1 92 ? 6.253 -11.661 -17.603 1.00 81.12 92 PHE A C 1
ATOM 732 O O . PHE A 1 92 ? 6.146 -12.852 -17.337 1.00 81.12 92 PHE A O 1
ATOM 739 N N . ARG A 1 93 ? 6.456 -11.237 -18.858 1.00 74.00 93 ARG A N 1
ATOM 740 C CA . ARG A 1 93 ? 6.611 -12.121 -20.028 1.00 74.00 93 ARG A CA 1
ATOM 741 C C . ARG A 1 93 ? 7.973 -12.830 -20.107 1.00 74.00 93 ARG A C 1
ATOM 743 O O . ARG A 1 93 ? 8.132 -13.711 -20.943 1.00 74.00 93 ARG A O 1
ATOM 750 N N . LYS A 1 94 ? 8.963 -12.432 -19.299 1.00 76.81 94 LYS A N 1
ATOM 751 C CA . LYS A 1 94 ? 10.256 -13.131 -19.180 1.00 76.81 94 LYS A CA 1
ATOM 752 C C . LYS A 1 94 ? 10.165 -14.370 -18.286 1.00 76.81 94 LYS A C 1
ATOM 754 O O . LYS A 1 94 ? 11.019 -15.245 -18.396 1.00 76.81 94 LYS A O 1
ATOM 759 N N . ALA A 1 95 ? 9.175 -14.424 -17.396 1.00 76.31 95 ALA A N 1
ATOM 760 C CA . ALA A 1 95 ? 8.888 -15.597 -16.581 1.00 76.31 95 ALA A CA 1
ATOM 761 C C . ALA A 1 95 ? 8.112 -16.647 -17.391 1.00 76.31 95 ALA A C 1
ATOM 763 O O . ALA A 1 95 ? 7.498 -16.321 -18.411 1.00 76.31 95 ALA A O 1
ATOM 764 N N . ASP A 1 96 ? 8.107 -17.899 -16.922 1.00 79.38 96 ASP A N 1
ATOM 765 C CA . ASP A 1 96 ? 7.170 -18.899 -17.435 1.00 79.38 96 ASP A CA 1
ATOM 766 C C . ASP A 1 96 ? 5.742 -18.410 -17.158 1.00 79.38 96 ASP A C 1
ATOM 768 O O . ASP A 1 96 ? 5.292 -18.343 -16.011 1.00 79.38 96 ASP A O 1
ATOM 772 N N . SER A 1 97 ? 5.046 -18.010 -18.224 1.00 78.69 97 SER A N 1
ATOM 773 C CA . SER A 1 97 ? 3.721 -17.410 -18.113 1.00 78.69 97 SER A CA 1
ATOM 774 C C . SER A 1 97 ? 2.695 -18.373 -17.522 1.00 78.69 97 SER A C 1
ATOM 776 O O . SER A 1 97 ? 1.764 -17.917 -16.869 1.00 78.69 97 SER A O 1
ATOM 778 N N . GLU A 1 98 ? 2.841 -19.685 -17.736 1.00 84.75 98 GLU A N 1
ATOM 779 C CA . GLU A 1 98 ? 1.887 -20.670 -17.222 1.00 84.75 98 GLU A CA 1
ATOM 780 C C . GLU A 1 98 ? 2.077 -20.868 -15.717 1.00 84.75 98 GLU A C 1
ATOM 782 O O . GLU A 1 98 ? 1.108 -20.800 -14.957 1.00 84.75 98 GLU A O 1
ATOM 787 N N . GLU A 1 99 ? 3.326 -21.010 -15.269 1.00 88.56 99 GLU A N 1
ATOM 788 C CA . GLU A 1 99 ? 3.647 -21.111 -13.843 1.00 88.56 99 GLU A CA 1
ATOM 789 C C . GLU A 1 99 ? 3.278 -19.824 -13.088 1.00 88.56 99 GLU A C 1
ATOM 791 O O . GLU A 1 99 ? 2.618 -19.881 -12.046 1.00 88.56 99 GLU A O 1
ATOM 796 N N . LEU A 1 100 ? 3.633 -18.653 -13.633 1.00 89.75 100 LEU A N 1
ATOM 797 C CA . LEU A 1 100 ? 3.314 -17.356 -13.033 1.00 89.75 100 LEU A CA 1
ATOM 798 C C . LEU A 1 100 ? 1.801 -17.158 -12.884 1.00 89.75 100 LEU A C 1
ATOM 800 O O . LEU A 1 100 ? 1.333 -16.716 -11.829 1.00 89.75 100 LEU A O 1
ATOM 804 N N . LEU A 1 101 ? 1.031 -17.492 -13.925 1.00 90.50 101 LEU A N 1
ATOM 805 C CA . LEU A 1 101 ? -0.428 -17.417 -13.883 1.00 90.50 101 LEU A CA 1
ATOM 806 C C . LEU A 1 101 ? -0.997 -18.372 -12.835 1.00 90.50 101 LEU A C 1
ATOM 808 O O . LEU A 1 101 ? -1.782 -17.930 -11.999 1.00 90.50 101 LEU A O 1
ATOM 812 N N . ALA A 1 102 ? -0.558 -19.633 -12.811 1.00 92.31 102 ALA A N 1
ATOM 813 C CA . ALA A 1 102 ? -1.047 -20.619 -11.850 1.00 92.31 102 ALA A CA 1
ATOM 814 C C . ALA A 1 102 ? -0.774 -20.205 -10.393 1.00 92.31 102 ALA A C 1
ATOM 816 O O . ALA A 1 102 ? -1.639 -20.346 -9.523 1.00 92.31 102 ALA A O 1
ATOM 817 N N . VAL A 1 103 ? 0.415 -19.661 -10.110 1.00 95.06 103 VAL A N 1
ATOM 818 C CA . VAL A 1 103 ? 0.761 -19.153 -8.774 1.00 95.06 103 VAL A CA 1
ATOM 819 C C . VAL A 1 103 ? -0.102 -17.948 -8.411 1.00 95.06 103 VAL A C 1
ATOM 821 O O . VAL A 1 103 ? -0.663 -17.907 -7.315 1.00 95.06 103 VAL A O 1
ATOM 824 N N . THR A 1 104 ? -0.243 -16.990 -9.324 1.00 94.88 104 THR A N 1
ATOM 825 C CA . THR A 1 104 ? -0.977 -15.745 -9.065 1.00 94.88 104 THR A CA 1
ATOM 826 C C . THR A 1 104 ? -2.474 -16.004 -8.892 1.00 94.88 104 THR A C 1
ATOM 828 O O . THR A 1 104 ? -3.100 -15.413 -8.017 1.00 94.88 104 THR A O 1
ATOM 831 N N . GLU A 1 105 ? -3.058 -16.922 -9.664 1.00 95.06 105 GLU A N 1
ATOM 832 C CA . GLU A 1 105 ? -4.459 -17.326 -9.516 1.00 95.06 105 GLU A CA 1
ATOM 833 C C . GLU A 1 105 ? -4.722 -18.013 -8.173 1.00 95.06 105 GLU A C 1
ATOM 835 O O . GLU A 1 105 ? -5.742 -17.737 -7.539 1.00 95.06 105 GLU A O 1
ATOM 840 N N . ARG A 1 106 ? -3.787 -18.845 -7.692 1.00 97.06 106 ARG A N 1
ATOM 841 C CA . ARG A 1 106 ? -3.877 -19.448 -6.355 1.00 97.06 106 ARG A CA 1
ATOM 842 C C . ARG A 1 106 ? -3.822 -18.392 -5.251 1.00 97.06 106 ARG A C 1
ATOM 844 O O . ARG A 1 106 ? -4.655 -18.427 -4.353 1.00 97.06 106 ARG A O 1
ATOM 851 N N . LEU A 1 107 ? -2.888 -17.442 -5.335 1.00 97.94 107 LEU A N 1
ATOM 852 C CA . LEU A 1 107 ? -2.805 -16.329 -4.380 1.00 97.94 107 LEU A CA 1
ATOM 853 C C . LEU A 1 107 ? -4.079 -15.478 -4.405 1.00 97.94 107 LEU A C 1
ATOM 855 O O . LEU A 1 107 ? -4.620 -15.145 -3.359 1.00 97.94 107 LEU A O 1
ATOM 859 N N . LEU A 1 108 ? -4.610 -15.191 -5.596 1.00 97.56 108 LEU A N 1
ATOM 860 C CA . LEU A 1 108 ? -5.848 -14.431 -5.744 1.00 97.56 108 LEU A CA 1
ATOM 861 C C . LEU A 1 108 ? -7.046 -15.165 -5.132 1.00 97.56 108 LEU A C 1
ATOM 863 O O . LEU A 1 108 ? -7.982 -14.517 -4.673 1.00 97.56 108 LEU A O 1
ATOM 867 N N . GLN A 1 109 ? -7.051 -16.499 -5.156 1.00 97.81 109 GLN A N 1
ATOM 868 C CA . GLN A 1 109 ? -8.084 -17.270 -4.477 1.00 97.81 109 GLN A CA 1
ATOM 869 C C . GLN A 1 109 ? -7.952 -17.164 -2.955 1.00 97.81 109 GLN A C 1
ATOM 871 O O . GLN A 1 109 ? -8.960 -16.910 -2.307 1.00 97.81 109 GLN A O 1
ATOM 876 N N . HIS A 1 110 ? -6.736 -17.254 -2.410 1.00 97.75 110 HIS A N 1
ATOM 877 C CA . HIS A 1 110 ? -6.515 -17.071 -0.972 1.00 97.75 110 HIS A CA 1
ATOM 878 C C . HIS A 1 110 ? -7.003 -15.697 -0.493 1.00 97.75 110 HIS A C 1
ATOM 880 O O . HIS A 1 110 ? -7.779 -15.632 0.448 1.00 97.75 110 HIS A O 1
ATOM 886 N N . GLU A 1 111 ? -6.671 -14.609 -1.198 1.00 98.12 111 GLU A N 1
ATOM 887 C CA . GLU A 1 111 ? -7.138 -13.265 -0.812 1.00 98.12 111 GLU A CA 1
ATOM 888 C C . GLU A 1 111 ? -8.676 -13.136 -0.854 1.00 98.12 111 GLU A C 1
ATOM 890 O O . GLU A 1 111 ? -9.272 -12.393 -0.077 1.00 98.12 111 GLU A O 1
ATOM 895 N N . LYS A 1 112 ? -9.365 -13.862 -1.747 1.00 96.94 112 LYS A N 1
ATOM 896 C CA . LYS A 1 112 ? -10.841 -13.878 -1.763 1.00 96.94 112 LYS A CA 1
ATOM 897 C C . LYS A 1 112 ? -11.419 -14.615 -0.563 1.00 96.94 112 LYS A C 1
ATOM 899 O O . LYS A 1 112 ? -12.450 -14.184 -0.044 1.00 96.94 112 LYS A O 1
ATOM 904 N N . ASP A 1 113 ? -10.795 -15.726 -0.190 1.00 97.81 113 ASP A N 1
ATOM 905 C CA . ASP A 1 113 ? -11.210 -16.534 0.950 1.00 97.81 113 ASP A CA 1
ATOM 906 C C . ASP A 1 113 ? -10.978 -15.731 2.244 1.00 97.81 113 ASP A C 1
ATOM 908 O O . ASP A 1 113 ? -11.923 -15.531 3.008 1.00 97.81 113 ASP A O 1
ATOM 912 N N . ASP A 1 114 ? -9.806 -15.104 2.394 1.00 96.69 114 ASP A N 1
ATOM 913 C CA . ASP A 1 114 ? -9.478 -14.192 3.499 1.00 96.69 114 ASP A CA 1
ATOM 914 C C . ASP A 1 114 ? -10.472 -13.021 3.587 1.00 96.69 114 ASP A C 1
ATOM 916 O O . ASP A 1 114 ? -10.976 -12.693 4.662 1.00 96.69 114 ASP A O 1
ATOM 920 N N . ALA A 1 115 ? -10.835 -12.405 2.454 1.00 95.94 115 ALA A N 1
ATOM 921 C CA . ALA A 1 115 ? -11.830 -11.331 2.433 1.00 95.94 115 ALA A CA 1
ATOM 922 C C . ALA A 1 115 ? -13.214 -11.795 2.917 1.00 95.94 115 ALA A C 1
ATOM 924 O O . ALA A 1 115 ? -13.968 -10.998 3.488 1.00 95.94 115 ALA A O 1
ATOM 925 N N . ALA A 1 116 ? -13.591 -13.048 2.648 1.00 97.31 116 ALA A N 1
ATOM 926 C CA . ALA A 1 116 ? -14.846 -13.618 3.123 1.00 97.31 116 ALA A CA 1
ATOM 927 C C . ALA A 1 116 ? -14.791 -13.874 4.635 1.00 97.31 116 ALA A C 1
ATOM 929 O O . ALA A 1 116 ? -15.696 -13.443 5.351 1.00 97.31 116 ALA A O 1
ATOM 930 N N . GLU A 1 117 ? -13.703 -14.475 5.120 1.00 97.81 117 GLU A N 1
ATOM 931 C CA . GLU A 1 117 ? -13.482 -14.730 6.547 1.00 97.81 117 GLU A CA 1
ATOM 932 C C . GLU A 1 117 ? -13.457 -13.431 7.362 1.00 97.81 117 GLU A C 1
ATOM 934 O O . GLU A 1 117 ? -14.142 -13.323 8.381 1.00 97.81 117 GLU A O 1
ATOM 939 N N . LEU A 1 118 ? -12.763 -12.394 6.883 1.00 97.81 118 LEU A N 1
ATOM 940 C CA . LEU A 1 118 ? -12.722 -11.087 7.544 1.00 97.81 118 LEU A CA 1
ATOM 941 C C . LEU A 1 118 ? -14.100 -10.418 7.603 1.00 97.81 118 LEU A C 1
ATOM 943 O O . LEU A 1 118 ? -14.440 -9.786 8.604 1.00 97.81 118 LEU A O 1
ATOM 947 N N . LYS A 1 119 ? -14.930 -10.571 6.562 1.00 96.50 119 LYS A N 1
ATOM 948 C CA . LYS A 1 119 ? -16.311 -10.059 6.566 1.00 96.50 119 LYS A CA 1
ATOM 949 C C . LYS A 1 119 ? -17.190 -10.777 7.579 1.00 96.50 119 LYS A C 1
ATOM 951 O O . LYS A 1 119 ? -18.088 -10.147 8.138 1.00 96.50 119 LYS A O 1
ATOM 956 N N . ASP A 1 120 ? -16.970 -12.066 7.801 1.00 97.19 120 ASP A N 1
ATOM 957 C CA . ASP A 1 120 ? -17.695 -12.816 8.821 1.00 97.19 120 ASP A CA 1
ATOM 958 C C . ASP A 1 120 ? -17.207 -12.446 10.224 1.00 97.19 120 ASP A C 1
ATOM 960 O O . ASP A 1 120 ? -18.030 -12.069 11.061 1.00 97.19 120 ASP A O 1
ATOM 964 N N . LEU A 1 121 ? -15.890 -12.363 10.436 1.00 96.50 121 LEU A N 1
ATOM 965 C CA . LEU A 1 121 ? -15.302 -11.852 11.677 1.00 96.50 121 LEU A CA 1
ATOM 966 C C . LEU A 1 121 ? -15.832 -10.453 12.021 1.00 96.50 121 LEU A C 1
ATOM 968 O O . LEU A 1 121 ? -16.206 -10.183 13.163 1.00 96.50 121 LEU A O 1
ATOM 972 N N . ARG A 1 122 ? -15.937 -9.563 11.026 1.00 95.94 122 ARG A N 1
ATOM 973 C CA . ARG A 1 122 ? -16.459 -8.204 11.212 1.00 95.94 122 ARG A CA 1
ATOM 974 C C . ARG A 1 122 ? -17.889 -8.185 11.755 1.00 95.94 122 ARG A C 1
ATOM 976 O O . ARG A 1 122 ? -18.230 -7.280 12.520 1.00 95.94 122 ARG A O 1
ATOM 983 N N . LYS A 1 123 ? -18.722 -9.159 11.365 1.00 95.56 123 LYS A N 1
ATOM 984 C CA . LYS A 1 123 ? -20.098 -9.309 11.870 1.00 95.56 123 LYS A CA 1
ATOM 985 C C . LYS A 1 123 ? -20.110 -9.813 13.309 1.00 95.56 123 LYS A C 1
ATOM 987 O O . LYS A 1 123 ? -20.932 -9.340 14.088 1.00 95.56 123 LYS A O 1
ATOM 992 N N . GLU A 1 124 ? -19.220 -10.740 13.657 1.00 94.44 124 GLU A N 1
ATOM 993 C CA . GLU A 1 124 ? -19.128 -11.314 15.007 1.00 94.44 124 GLU A CA 1
ATOM 994 C C . GLU A 1 124 ? -18.726 -10.274 16.055 1.00 94.44 124 GLU A C 1
ATOM 996 O O . GLU A 1 124 ? -19.255 -10.271 17.164 1.00 94.44 124 GLU A O 1
ATOM 1001 N N . ILE A 1 125 ? -17.838 -9.346 15.694 1.00 94.19 125 ILE A N 1
ATOM 1002 C CA . ILE A 1 125 ? -17.349 -8.303 16.608 1.00 94.19 125 ILE A CA 1
ATOM 1003 C C . ILE A 1 125 ? -18.187 -7.019 16.589 1.00 94.19 125 ILE A C 1
ATOM 1005 O O . ILE A 1 125 ? -17.813 -6.041 17.234 1.00 94.19 125 ILE A O 1
ATOM 1009 N N . ARG A 1 126 ? -19.312 -6.992 15.861 1.00 89.44 126 ARG A N 1
ATOM 1010 C CA . ARG A 1 126 ? -20.150 -5.790 15.704 1.00 89.44 126 ARG A CA 1
ATOM 1011 C C . ARG A 1 126 ? -20.618 -5.217 17.043 1.00 89.44 126 ARG A C 1
ATOM 1013 O O . ARG A 1 126 ? -20.662 -4.007 17.212 1.00 89.44 126 ARG A O 1
ATOM 1020 N N . ASP A 1 127 ? -20.905 -6.074 18.017 1.00 89.88 127 ASP A N 1
ATOM 1021 C CA . ASP A 1 127 ? -21.379 -5.634 19.334 1.00 89.88 127 ASP A CA 1
ATOM 1022 C C . ASP A 1 127 ? -20.269 -4.967 20.182 1.00 89.88 127 ASP A C 1
ATOM 1024 O O . ASP A 1 127 ? -20.536 -4.463 21.272 1.00 89.88 127 ASP A O 1
ATOM 1028 N N . LEU A 1 128 ? -19.022 -4.935 19.689 1.00 87.75 128 LEU A N 1
ATOM 1029 C CA . LEU A 1 128 ? -17.862 -4.319 20.343 1.00 87.75 128 LEU A CA 1
ATOM 1030 C C . LEU A 1 128 ? -17.467 -2.955 19.742 1.00 87.75 128 LEU A C 1
ATOM 1032 O O . LEU A 1 128 ? -16.480 -2.366 20.196 1.00 87.75 128 LEU A O 1
ATOM 1036 N N . GLU A 1 129 ? -18.213 -2.452 18.751 1.00 79.75 129 GLU A N 1
ATOM 1037 C CA . GLU A 1 129 ? -17.878 -1.255 17.958 1.00 79.75 129 GLU A CA 1
ATOM 1038 C C . GLU A 1 129 ? -17.637 0.007 18.797 1.00 79.75 129 GLU A C 1
ATOM 1040 O O . GLU A 1 129 ? -16.660 0.713 18.567 1.00 79.75 129 GLU A O 1
ATOM 1045 N N . ASP A 1 130 ? -18.460 0.258 19.817 1.00 80.69 130 ASP A N 1
ATOM 1046 C CA . ASP A 1 130 ? -18.365 1.487 20.623 1.00 80.69 130 ASP A CA 1
ATOM 1047 C C . ASP A 1 130 ? -17.336 1.403 21.764 1.00 80.69 130 ASP A C 1
ATOM 1049 O O . ASP A 1 130 ? -17.127 2.365 22.505 1.00 80.69 130 ASP A O 1
ATOM 1053 N N . THR A 1 131 ? -16.701 0.242 21.949 1.00 86.69 131 THR A N 1
ATOM 1054 C CA . THR A 1 131 ? -15.830 -0.021 23.111 1.00 86.69 131 THR A CA 1
ATOM 1055 C C . THR A 1 131 ? -14.402 -0.391 22.736 1.00 86.69 131 THR A C 1
ATOM 1057 O O . THR A 1 131 ? -13.505 -0.303 23.576 1.00 86.69 131 THR A O 1
ATOM 1060 N N . THR A 1 132 ? -14.165 -0.790 21.485 1.00 91.69 132 THR A N 1
ATOM 1061 C CA . THR A 1 132 ? -12.867 -1.284 21.023 1.00 91.69 132 THR A CA 1
ATOM 1062 C C . THR A 1 132 ? -12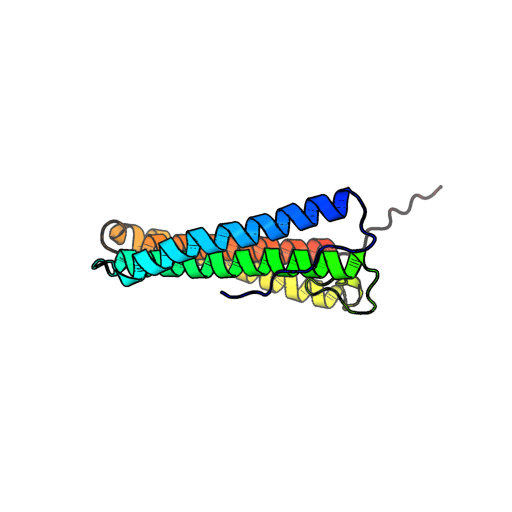.551 -0.791 19.616 1.00 91.69 132 THR A C 1
ATOM 1064 O O . THR A 1 132 ? -13.439 -0.506 18.822 1.00 91.69 132 THR A O 1
ATOM 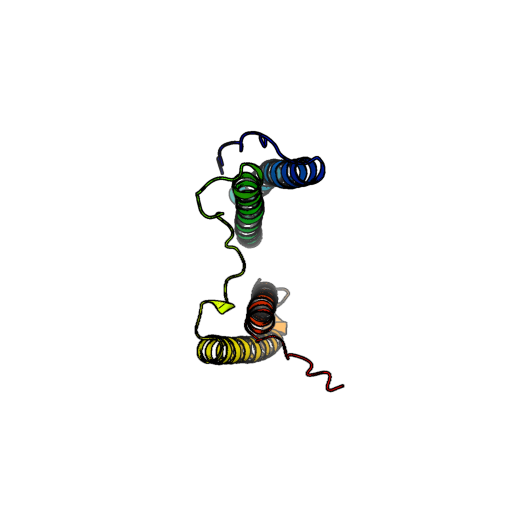1067 N N . LEU A 1 133 ? -11.265 -0.765 19.266 1.00 93.88 133 LEU A N 1
ATOM 1068 C CA . LEU A 1 133 ? -10.820 -0.478 17.898 1.00 93.88 133 LEU A CA 1
ATOM 1069 C C . LEU A 1 133 ? -10.966 -1.681 16.948 1.00 93.88 133 LEU A C 1
ATOM 1071 O O . LEU A 1 133 ? -10.567 -1.592 15.792 1.00 93.88 133 LEU A O 1
ATOM 1075 N N . TRP A 1 134 ? -11.490 -2.819 17.414 1.00 95.06 134 TRP A N 1
ATOM 1076 C CA . TRP A 1 134 ? -11.425 -4.081 16.672 1.00 95.06 134 TRP A CA 1
ATOM 1077 C C . TRP A 1 134 ? -12.203 -4.028 15.360 1.00 95.06 134 TRP A C 1
ATOM 1079 O O . TRP A 1 134 ? -11.689 -4.480 14.343 1.00 95.06 134 TRP A O 1
ATOM 1089 N N . GLY A 1 135 ? -13.398 -3.429 15.366 1.00 94.69 135 GLY A N 1
ATOM 1090 C CA . GLY A 1 135 ? -14.190 -3.248 14.147 1.00 94.69 135 GLY A CA 1
ATOM 1091 C C . GLY A 1 135 ? -13.415 -2.475 13.079 1.00 94.69 135 GLY A C 1
ATOM 1092 O O . GLY A 1 135 ? -13.296 -2.940 11.949 1.00 94.69 135 GLY A O 1
ATOM 1093 N N . LEU A 1 136 ? -12.799 -1.356 13.473 1.00 94.56 136 LEU A N 1
ATOM 1094 C CA . LEU A 1 136 ? -11.979 -0.535 12.582 1.00 94.56 136 LEU A CA 1
ATOM 1095 C C . LEU A 1 136 ? -10.750 -1.291 12.061 1.00 94.56 136 LEU A C 1
ATOM 1097 O O . LEU A 1 136 ? -10.445 -1.206 10.878 1.00 94.56 136 LEU A O 1
ATOM 1101 N N . LEU A 1 137 ? -10.056 -2.041 12.918 1.00 96.06 137 LEU A N 1
ATOM 1102 C CA . LEU A 1 137 ? -8.892 -2.827 12.505 1.00 96.06 137 LEU A CA 1
ATOM 1103 C C . LEU A 1 137 ? -9.252 -3.899 11.477 1.00 96.06 137 LEU A C 1
ATOM 1105 O O . LEU A 1 137 ? -8.555 -4.044 10.477 1.00 96.06 137 LEU A O 1
ATOM 1109 N N . VAL A 1 138 ? -10.363 -4.607 11.682 1.00 96.62 138 VAL A N 1
ATOM 1110 C CA . VAL A 1 138 ? -10.853 -5.579 10.699 1.00 96.62 138 VAL A CA 1
ATOM 1111 C C . VAL A 1 138 ? -11.268 -4.878 9.402 1.00 96.62 138 VAL A C 1
ATOM 1113 O O . VAL A 1 138 ? -10.945 -5.367 8.324 1.00 96.62 138 VAL A O 1
ATOM 1116 N N . ASP A 1 139 ? -11.901 -3.703 9.475 1.00 95.69 139 ASP A N 1
ATOM 1117 C CA . ASP A 1 139 ? -12.248 -2.916 8.283 1.00 95.69 139 ASP A CA 1
ATOM 1118 C C . ASP A 1 139 ? -11.003 -2.453 7.498 1.00 95.69 139 ASP A C 1
ATOM 1120 O O . ASP A 1 139 ? -11.039 -2.411 6.266 1.00 95.69 139 ASP A O 1
ATOM 1124 N N . ILE A 1 140 ? -9.896 -2.133 8.179 1.00 96.38 140 ILE A N 1
ATOM 1125 C CA . ILE A 1 140 ? -8.602 -1.831 7.543 1.00 96.38 140 ILE A CA 1
ATOM 1126 C C . ILE A 1 140 ? -8.048 -3.080 6.850 1.00 96.38 140 ILE A C 1
ATOM 1128 O O . ILE A 1 140 ? -7.717 -3.016 5.668 1.00 96.38 140 ILE A O 1
ATOM 1132 N N . MET A 1 141 ? -8.028 -4.228 7.536 1.00 97.12 141 MET A N 1
ATOM 1133 C CA . MET A 1 141 ? -7.549 -5.489 6.955 1.00 97.12 141 MET A CA 1
ATOM 1134 C C . MET A 1 141 ? -8.344 -5.885 5.706 1.00 97.12 141 MET A C 1
ATOM 1136 O O . MET A 1 141 ? -7.753 -6.298 4.715 1.00 97.12 141 MET A O 1
ATOM 1140 N N . ILE A 1 142 ? -9.668 -5.692 5.706 1.00 97.12 142 ILE A N 1
ATOM 1141 C CA . ILE A 1 142 ? -10.507 -5.943 4.523 1.00 97.12 142 ILE A CA 1
ATOM 1142 C C . ILE A 1 142 ? -10.055 -5.078 3.338 1.00 97.12 142 ILE A C 1
ATOM 1144 O O . ILE A 1 142 ? -9.938 -5.581 2.221 1.00 97.12 142 ILE A O 1
ATOM 1148 N N . ARG A 1 143 ? -9.773 -3.789 3.564 1.00 97.19 143 ARG A N 1
ATOM 1149 C CA . ARG A 1 143 ? -9.287 -2.877 2.513 1.00 97.19 143 ARG A CA 1
ATOM 1150 C C . ARG A 1 143 ? -7.895 -3.265 2.018 1.00 97.19 143 ARG A C 1
ATOM 1152 O O . ARG A 1 143 ? -7.618 -3.148 0.826 1.00 97.19 143 ARG A O 1
ATOM 1159 N N . ASP A 1 144 ? -7.030 -3.749 2.905 1.00 96.56 144 ASP A N 1
ATOM 1160 C CA . ASP A 1 144 ? -5.712 -4.262 2.530 1.00 96.56 144 ASP A CA 1
ATOM 1161 C C . ASP A 1 144 ? -5.809 -5.522 1.663 1.00 96.56 144 ASP A C 1
ATOM 1163 O O . ASP A 1 144 ? -5.133 -5.606 0.637 1.00 96.56 144 ASP A O 1
ATOM 1167 N N . THR A 1 145 ? -6.705 -6.450 1.998 1.00 97.00 145 THR A N 1
ATOM 1168 C CA . THR A 1 145 ? -7.011 -7.620 1.162 1.00 97.00 145 THR A CA 1
ATOM 1169 C C . THR A 1 145 ? -7.570 -7.200 -0.203 1.00 97.00 145 THR A C 1
ATOM 1171 O O . THR A 1 145 ? -7.187 -7.745 -1.240 1.00 97.00 145 THR A O 1
ATOM 1174 N N . GLU A 1 146 ? -8.427 -6.174 -0.258 1.00 97.31 146 GLU A N 1
ATOM 1175 C CA . GLU A 1 146 ? -8.898 -5.601 -1.528 1.00 97.31 146 GLU A CA 1
ATOM 1176 C C . GLU A 1 146 ? -7.748 -5.031 -2.368 1.00 97.31 146 GLU A C 1
ATOM 1178 O O . GLU A 1 146 ? -7.648 -5.333 -3.561 1.00 97.31 146 GLU A O 1
ATOM 1183 N N . LYS A 1 147 ? -6.825 -4.293 -1.743 1.00 96.94 147 LYS A N 1
ATOM 1184 C CA . LYS A 1 147 ? -5.592 -3.812 -2.380 1.00 96.94 147 LYS A CA 1
ATOM 1185 C C . LYS A 1 147 ? -4.750 -4.97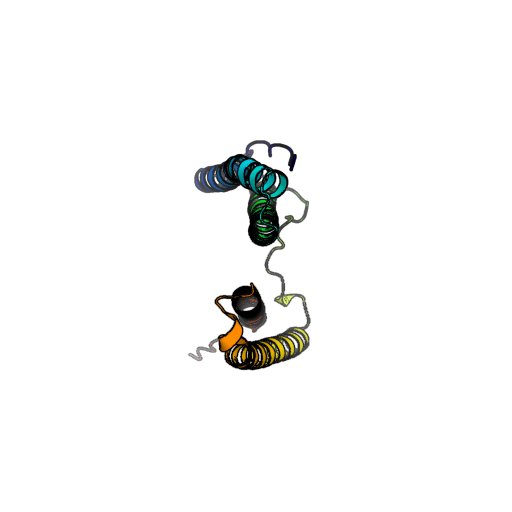2 -2.925 1.00 96.94 147 LYS A C 1
ATOM 1187 O O . LYS A 1 147 ? -4.294 -4.898 -4.067 1.00 96.94 147 LYS A O 1
ATOM 1192 N N . HIS A 1 148 ? -4.559 -6.051 -2.163 1.00 98.12 148 HIS A N 1
ATOM 1193 C CA . HIS A 1 148 ? -3.803 -7.225 -2.619 1.00 98.12 148 HIS A CA 1
ATOM 1194 C C . HIS A 1 148 ? -4.454 -7.895 -3.831 1.00 98.12 148 HIS A C 1
ATOM 1196 O O . HIS A 1 148 ? -3.771 -8.207 -4.810 1.00 98.12 148 HIS A O 1
ATOM 1202 N N . MET A 1 149 ? -5.780 -8.056 -3.815 1.00 97.88 149 MET A N 1
ATOM 1203 C CA . MET A 1 149 ? -6.516 -8.599 -4.956 1.00 97.88 149 MET A CA 1
ATOM 1204 C C . MET A 1 149 ? -6.311 -7.763 -6.225 1.00 97.88 149 MET A C 1
ATOM 1206 O O . MET A 1 149 ? -6.146 -8.341 -7.299 1.00 97.88 149 MET A O 1
ATOM 1210 N N . GLU A 1 150 ? -6.303 -6.430 -6.135 1.00 97.88 150 GLU A N 1
ATOM 1211 C CA . GLU A 1 150 ? -6.054 -5.564 -7.297 1.00 97.88 150 GLU A CA 1
ATOM 1212 C C . GLU A 1 150 ? -4.628 -5.710 -7.842 1.00 97.88 150 GLU A C 1
ATOM 1214 O O . GLU A 1 150 ? -4.443 -5.825 -9.057 1.00 97.88 150 GLU A O 1
ATOM 1219 N N . ILE A 1 151 ? -3.627 -5.814 -6.964 1.00 96.62 151 ILE A N 1
ATOM 1220 C CA . ILE A 1 151 ? -2.238 -6.083 -7.364 1.00 96.62 151 ILE A CA 1
ATOM 1221 C C . ILE A 1 151 ? -2.139 -7.429 -8.100 1.00 96.62 151 ILE A C 1
ATOM 1223 O O . ILE A 1 151 ? -1.563 -7.513 -9.185 1.00 96.62 151 ILE A O 1
ATOM 1227 N N . LEU A 1 152 ? -2.742 -8.491 -7.562 1.00 96.81 152 LEU A N 1
ATOM 1228 C CA . LEU A 1 152 ? -2.703 -9.819 -8.185 1.00 96.81 152 LEU A CA 1
ATOM 1229 C C . LEU A 1 152 ? -3.462 -9.849 -9.519 1.00 96.81 152 LEU A C 1
ATOM 1231 O O . LEU A 1 152 ? -2.987 -10.439 -10.491 1.00 96.81 152 LEU A O 1
ATOM 1235 N N . LYS A 1 153 ? -4.611 -9.168 -9.618 1.00 95.38 153 LYS A N 1
ATOM 1236 C CA . LYS A 1 153 ? -5.341 -9.009 -10.888 1.00 95.38 153 LYS A CA 1
ATOM 1237 C C . LYS A 1 153 ? -4.498 -8.287 -11.936 1.00 95.38 153 LYS A C 1
ATOM 1239 O O . LYS A 1 153 ? -4.533 -8.683 -13.103 1.00 95.38 153 LYS A O 1
ATOM 1244 N N . PHE A 1 154 ? -3.736 -7.268 -11.537 1.00 94.50 154 PHE A N 1
ATOM 1245 C CA . PHE A 1 154 ? -2.809 -6.574 -12.427 1.00 94.50 154 PHE A CA 1
ATOM 1246 C C . PHE A 1 154 ? -1.760 -7.537 -12.998 1.00 94.50 154 PHE A C 1
ATOM 1248 O O . PHE A 1 154 ? -1.541 -7.543 -14.212 1.00 94.50 154 PHE A O 1
ATOM 1255 N N . VAL A 1 155 ? -1.182 -8.407 -12.162 1.00 92.94 155 VAL A N 1
ATOM 1256 C CA . VAL A 1 155 ? -0.236 -9.444 -12.609 1.00 92.94 155 VAL A CA 1
ATOM 1257 C C . VAL A 1 155 ? -0.906 -10.417 -13.583 1.00 92.94 155 VAL A C 1
ATOM 1259 O O . VAL A 1 155 ? -0.397 -10.616 -14.685 1.00 92.94 155 VAL A O 1
ATOM 1262 N N . VAL A 1 156 ? -2.085 -10.960 -13.250 1.00 90.19 156 VAL A N 1
ATOM 1263 C CA . VAL A 1 156 ? -2.832 -11.871 -14.145 1.00 90.19 156 VAL A CA 1
ATOM 1264 C C . VAL A 1 156 ? -3.125 -11.221 -15.499 1.00 90.19 156 VAL A C 1
ATOM 1266 O O . VAL A 1 156 ? -3.042 -11.883 -16.534 1.00 90.19 156 VAL A O 1
ATOM 1269 N N . HIS A 1 157 ? -3.486 -9.937 -15.515 1.00 90.19 157 HIS A N 1
ATOM 1270 C CA . HIS A 1 157 ? -3.784 -9.218 -16.752 1.00 90.19 157 HIS A CA 1
ATOM 1271 C C . HIS A 1 157 ? -2.557 -9.117 -17.666 1.00 90.19 157 HIS A C 1
ATOM 1273 O O . HIS A 1 157 ? -2.670 -9.361 -18.865 1.00 90.19 157 HIS A O 1
ATOM 1279 N N . HIS A 1 158 ? -1.390 -8.806 -17.099 1.00 88.06 158 HIS A N 1
ATOM 1280 C CA . HIS A 1 158 ? -0.167 -8.554 -17.866 1.00 88.06 158 HIS A CA 1
ATOM 1281 C C . HIS A 1 158 ? 0.667 -9.812 -18.150 1.00 88.06 158 HIS A C 1
ATOM 1283 O O . HIS A 1 158 ? 1.479 -9.804 -19.076 1.00 88.06 158 HIS A O 1
ATOM 1289 N N . ALA A 1 159 ? 0.451 -10.900 -17.405 1.00 85.25 159 ALA A N 1
ATOM 1290 C CA . ALA A 1 159 ? 1.090 -12.195 -17.640 1.00 85.25 159 ALA A CA 1
ATOM 1291 C C . ALA A 1 159 ? 0.423 -13.007 -18.767 1.00 85.25 159 ALA A C 1
ATOM 1293 O O . ALA A 1 159 ? 1.044 -13.910 -19.327 1.00 85.25 159 ALA A O 1
ATOM 1294 N N . LYS A 1 160 ? -0.830 -12.699 -19.138 1.00 79.38 160 LYS A N 1
ATOM 1295 C CA . LYS A 1 160 ? -1.524 -13.398 -20.230 1.00 79.38 160 LYS A CA 1
ATOM 1296 C C . LYS A 1 160 ? -0.892 -13.057 -21.590 1.00 79.38 160 LYS A C 1
ATOM 1298 O O . LYS A 1 160 ? -0.784 -11.875 -21.924 1.00 79.38 160 LYS A O 1
ATOM 1303 N N . PRO A 1 161 ? -0.524 -14.054 -22.417 1.00 66.75 161 PRO A N 1
ATOM 1304 C CA . PRO A 1 161 ? -0.097 -13.793 -23.786 1.00 66.75 161 PRO A CA 1
ATOM 1305 C C . PRO A 1 161 ? -1.250 -13.170 -24.587 1.00 66.75 161 PRO A C 1
ATOM 1307 O O . PRO A 1 161 ? -2.409 -13.573 -24.450 1.00 66.75 161 PRO A O 1
ATOM 1310 N N . GLU A 1 162 ? -0.943 -12.177 -25.427 1.00 59.88 162 GLU A N 1
ATOM 1311 C CA . GLU A 1 162 ? -1.921 -11.586 -26.344 1.00 59.88 162 GLU A CA 1
ATOM 1312 C C . GLU A 1 162 ? -2.573 -12.693 -27.179 1.00 59.88 162 GLU A C 1
ATOM 1314 O O . GLU A 1 162 ? -1.893 -13.471 -27.852 1.00 59.88 162 GLU A O 1
ATOM 1319 N N . ARG A 1 163 ? -3.910 -12.770 -27.167 1.00 50.72 163 ARG A N 1
ATOM 1320 C CA . ARG A 1 163 ? -4.632 -13.589 -28.145 1.00 50.72 163 ARG A CA 1
ATOM 1321 C C . ARG A 1 163 ? -4.366 -12.966 -29.510 1.00 50.72 163 ARG A C 1
ATOM 1323 O O . ARG A 1 163 ? -5.046 -12.014 -29.883 1.00 50.72 163 ARG A O 1
ATOM 1330 N N . HIS A 1 164 ? -3.396 -13.493 -30.256 1.00 43.53 164 HIS A N 1
ATOM 1331 C CA . HIS A 1 164 ? -3.261 -13.186 -31.673 1.00 43.53 164 HIS A CA 1
ATOM 1332 C C . HIS A 1 164 ? -4.594 -13.506 -32.355 1.00 43.53 164 HIS A C 1
ATOM 1334 O O . HIS A 1 164 ? -4.967 -14.665 -32.553 1.00 43.53 164 HIS A O 1
ATOM 1340 N N . LEU A 1 165 ? -5.339 -12.451 -32.681 1.00 40.69 165 LEU A N 1
ATOM 1341 C CA . LEU A 1 165 ? -6.458 -12.509 -33.601 1.00 40.69 165 LEU A CA 1
ATOM 1342 C C . LEU A 1 165 ? -5.877 -12.877 -34.966 1.00 40.69 165 LEU A C 1
ATOM 1344 O O . LEU A 1 165 ? -5.436 -12.016 -35.721 1.00 40.69 165 LEU A O 1
ATOM 1348 N N . PHE A 1 166 ? -5.863 -14.171 -35.278 1.00 41.19 166 PHE A N 1
ATOM 1349 C CA . PHE A 1 166 ? -5.709 -14.644 -36.646 1.00 41.19 166 PHE A CA 1
ATOM 1350 C C . PHE A 1 166 ? -6.881 -14.099 -37.473 1.00 41.19 166 PHE A C 1
ATOM 1352 O O . PHE A 1 166 ? -7.954 -14.699 -37.521 1.00 41.19 166 PHE A O 1
ATOM 1359 N N . HIS A 1 167 ? -6.692 -12.957 -38.132 1.00 39.00 167 HIS A N 1
ATOM 1360 C CA . HIS A 1 167 ? -7.482 -12.623 -39.309 1.00 39.00 167 HIS A CA 1
ATOM 1361 C C . HIS A 1 167 ? -6.934 -13.446 -40.475 1.00 39.00 167 HIS A C 1
ATOM 1363 O O . HIS A 1 167 ? -5.871 -13.160 -41.017 1.00 39.00 167 HIS A O 1
ATOM 1369 N N . LYS A 1 168 ? -7.661 -14.511 -40.828 1.00 41.75 168 LYS A N 1
ATOM 1370 C CA . LYS A 1 168 ? -7.564 -15.119 -42.155 1.00 41.75 168 LYS A CA 1
ATOM 1371 C C . LYS A 1 168 ? -8.152 -14.139 -43.169 1.00 41.75 168 LYS A C 1
ATOM 1373 O O . LYS A 1 168 ? -9.315 -13.756 -43.044 1.00 41.75 168 LYS A O 1
ATOM 1378 N N . SER A 1 169 ? -7.383 -13.795 -44.191 1.00 46.69 169 SER A N 1
ATOM 1379 C CA . SER A 1 169 ? -7.875 -13.449 -45.529 1.00 46.69 169 SER A CA 1
ATOM 1380 C C . SER A 1 169 ? -6.834 -13.889 -46.541 1.00 46.69 169 SER A C 1
ATOM 1382 O O . SER A 1 169 ? -5.638 -13.649 -46.269 1.00 46.69 169 SER A O 1
#

Secondary structure (DSSP, 8-state):
--PPPPPPPSS--HHHHHHHHHHHHHHHHHHHHHHHHHHHHHH-S-HHHHHHHHHHHHHHHHHHHHHHHHHHHHHHHHTT-SSPPSS----GGGS-HHHHHHHHHHHHHHHHHHHHHHHHHHHHTGGGTTT-SHHHHHHHHHHHHHHHHHHHHHHHHHHSPP-------

pLDDT: mean 87.78, std 12.07, range [39.0, 98.12]

Radius of gyration: 21.57 Å; chains: 1; bounding box: 44×40×72 Å